Protein AF-A0A9D1J4N3-F1 (afdb_monomer_lite)

Secondary structure (DSSP, 8-state):
---PPPP---PPP--------------TT----SPPTT-BEEPTTEEEEEETTEEEEEE-GGGGGT-SSPEEE-HHHHHHHHHHTTS-B-HHHHHHHHHHHS-S-HHHHHHHHHHHHHHHHHTT-EESHHHHHHHHHH-----EEEEEETTEEEEEEE-----------

Radius of gyration: 21.99 Å; chains: 1; bounding box: 62×58×45 Å

Organism: NCBI:txid2840803

pLDDT: mean 71.44, std 22.65, range [31.53, 94.88]

Structure (mmCIF, N/CA/C/O backbone):
data_AF-A0A9D1J4N3-F1
#
_entry.id   AF-A0A9D1J4N3-F1
#
loop_
_atom_site.group_PDB
_atom_site.id
_atom_site.type_symbol
_atom_site.label_atom_id
_atom_site.label_alt_id
_atom_site.label_comp_id
_atom_site.label_asym_id
_atom_site.label_entity_id
_atom_site.label_seq_id
_atom_site.pdbx_PDB_ins_code
_atom_site.Cartn_x
_atom_site.Cartn_y
_atom_site.Cartn_z
_atom_site.occupancy
_atom_site.B_iso_or_equiv
_atom_site.auth_seq_id
_atom_site.auth_comp_id
_atom_site.auth_asym_id
_atom_site.auth_atom_id
_atom_site.pdbx_PDB_model_num
ATOM 1 N N . MET A 1 1 ? 28.242 -41.359 8.135 1.00 42.50 1 MET A N 1
ATOM 2 C CA . MET A 1 1 ? 27.769 -41.070 6.763 1.00 42.50 1 MET A CA 1
ATOM 3 C C . MET A 1 1 ? 26.281 -41.370 6.711 1.00 42.50 1 MET A C 1
ATOM 5 O O . MET A 1 1 ? 25.904 -42.533 6.650 1.00 42.50 1 MET A O 1
ATOM 9 N N . GLU A 1 2 ? 25.442 -40.343 6.838 1.00 49.78 2 GLU A N 1
ATOM 10 C CA . GLU A 1 2 ? 23.982 -40.484 6.793 1.00 49.78 2 GLU A CA 1
ATOM 11 C C . GLU A 1 2 ? 23.509 -40.596 5.340 1.00 49.78 2 GLU A C 1
ATOM 13 O O . GLU A 1 2 ? 23.821 -39.751 4.499 1.00 49.78 2 GLU A O 1
ATOM 18 N N . LYS A 1 3 ? 22.785 -41.675 5.031 1.00 48.94 3 LYS A N 1
ATOM 19 C CA . LYS A 1 3 ? 22.204 -41.921 3.709 1.00 48.94 3 LYS A CA 1
ATOM 20 C C . LYS A 1 3 ? 20.975 -41.022 3.543 1.00 48.94 3 LYS A C 1
ATOM 22 O O . LYS A 1 3 ? 19.957 -41.259 4.184 1.00 48.94 3 LYS A O 1
ATOM 27 N N . ARG A 1 4 ? 21.065 -39.991 2.697 1.00 52.09 4 ARG A N 1
ATOM 28 C CA . ARG A 1 4 ? 19.900 -39.184 2.294 1.00 52.09 4 ARG A CA 1
ATOM 29 C C . ARG A 1 4 ? 18.959 -40.048 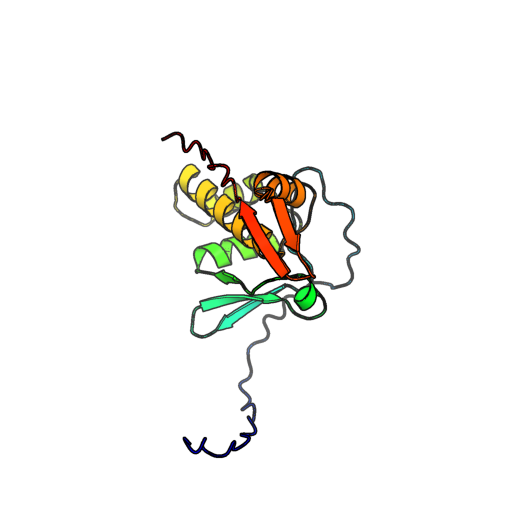1.449 1.00 52.09 4 ARG A C 1
ATOM 31 O O . ARG A 1 4 ? 19.415 -40.739 0.540 1.00 52.09 4 ARG A O 1
ATOM 38 N N . ALA A 1 5 ? 17.670 -40.024 1.779 1.00 60.12 5 ALA A N 1
ATOM 39 C CA . ALA A 1 5 ? 16.635 -40.730 1.030 1.00 60.12 5 ALA A CA 1
ATOM 40 C C . ALA A 1 5 ? 16.574 -40.228 -0.431 1.00 60.12 5 ALA A C 1
ATOM 42 O O . ALA A 1 5 ? 16.824 -39.042 -0.670 1.00 60.12 5 ALA A O 1
ATOM 43 N N . PRO A 1 6 ? 16.275 -41.105 -1.408 1.00 54.56 6 PRO A N 1
ATOM 44 C CA . PRO A 1 6 ? 16.244 -40.732 -2.817 1.00 54.56 6 PRO A CA 1
ATOM 45 C C . PRO A 1 6 ? 15.090 -39.768 -3.114 1.00 54.56 6 PRO A C 1
ATOM 47 O O . PRO A 1 6 ? 13.972 -39.934 -2.628 1.00 54.56 6 PRO A O 1
ATOM 50 N N . TYR A 1 7 ? 15.383 -38.760 -3.932 1.00 52.72 7 TYR A N 1
ATOM 51 C CA . TYR A 1 7 ? 14.411 -37.797 -4.436 1.00 52.72 7 TYR A CA 1
ATOM 52 C C . TYR A 1 7 ? 13.443 -38.484 -5.409 1.00 52.72 7 TYR A C 1
ATOM 54 O O . TYR A 1 7 ? 13.880 -39.078 -6.395 1.00 52.72 7 TYR A O 1
ATOM 62 N N . ILE A 1 8 ? 12.141 -38.392 -5.132 1.00 53.00 8 ILE A N 1
ATOM 63 C CA . ILE A 1 8 ? 11.069 -38.862 -6.016 1.00 53.00 8 ILE A CA 1
ATOM 64 C C . ILE A 1 8 ? 10.345 -37.616 -6.543 1.00 53.00 8 ILE A C 1
ATOM 66 O O . ILE A 1 8 ? 9.729 -36.907 -5.743 1.00 53.00 8 ILE A O 1
ATOM 70 N N . PRO A 1 9 ? 10.428 -37.303 -7.847 1.00 36.59 9 PRO A N 1
ATOM 71 C CA . PRO A 1 9 ? 9.688 -36.187 -8.418 1.00 36.59 9 PRO A CA 1
ATOM 72 C C . PRO A 1 9 ? 8.189 -36.507 -8.413 1.00 36.59 9 PRO A C 1
ATOM 74 O O . PRO A 1 9 ? 7.776 -37.593 -8.816 1.00 36.59 9 PRO A O 1
ATOM 77 N N . VAL A 1 10 ? 7.376 -35.559 -7.948 1.00 38.66 10 VAL A N 1
ATOM 78 C CA . VAL A 1 10 ? 5.912 -35.661 -7.959 1.00 38.66 10 VAL A CA 1
ATOM 79 C C . VAL A 1 10 ? 5.384 -34.680 -8.997 1.00 38.66 10 VAL A C 1
ATOM 81 O O . VAL A 1 10 ? 5.611 -33.476 -8.882 1.00 38.66 10 VAL A O 1
ATOM 84 N N . GLU A 1 11 ? 4.685 -35.185 -10.009 1.00 35.00 11 GLU A N 1
ATOM 85 C CA . GLU A 1 11 ? 3.961 -34.353 -10.970 1.00 35.00 11 GLU A CA 1
ATOM 86 C C . GLU A 1 11 ? 2.620 -33.926 -10.360 1.00 35.00 11 GLU A C 1
ATOM 88 O O . GLU A 1 11 ? 1.782 -34.760 -10.010 1.00 35.00 11 GLU A O 1
ATOM 93 N N . ALA A 1 12 ? 2.422 -32.617 -10.199 1.00 41.41 12 ALA A N 1
ATOM 94 C CA . ALA A 1 12 ? 1.170 -32.055 -9.710 1.00 41.41 12 ALA A CA 1
ATOM 95 C C . ALA A 1 12 ? 0.202 -31.828 -10.879 1.00 41.41 12 ALA A C 1
ATOM 97 O O . ALA A 1 12 ? 0.507 -31.090 -11.815 1.00 41.41 12 ALA A O 1
ATOM 98 N N . TRP A 1 13 ? -0.985 -32.427 -10.801 1.00 32.97 13 TRP A N 1
ATOM 99 C CA . TRP A 1 13 ? -2.076 -32.203 -11.749 1.00 32.97 13 TRP A CA 1
ATOM 100 C C . TRP A 1 13 ? -3.065 -31.198 -11.155 1.00 32.97 13 TRP A C 1
ATOM 102 O O . TRP A 1 13 ? -3.555 -31.380 -10.039 1.00 32.97 13 TRP A O 1
ATOM 112 N N . VAL A 1 14 ? -3.369 -30.131 -11.897 1.00 41.34 14 VAL A N 1
ATOM 113 C CA . VAL A 1 14 ? -4.369 -29.132 -11.494 1.00 41.34 14 VAL A CA 1
ATOM 114 C C . VAL A 1 14 ? -5.761 -29.687 -11.794 1.00 41.34 14 VAL A C 1
ATOM 116 O O . VAL A 1 14 ? -6.171 -29.779 -12.949 1.00 41.34 14 VAL A O 1
ATOM 119 N N . VAL A 1 15 ? -6.496 -30.069 -10.747 1.00 41.22 15 VAL A N 1
ATOM 120 C CA . VAL A 1 15 ? -7.906 -30.465 -10.850 1.00 41.22 15 VAL A CA 1
ATOM 121 C C . VAL A 1 15 ? -8.754 -29.201 -10.968 1.00 41.22 15 VAL A C 1
ATOM 123 O O . VAL A 1 15 ? -8.795 -28.379 -10.054 1.00 41.22 15 VAL A O 1
ATOM 126 N N . GLY A 1 16 ? -9.416 -29.043 -12.114 1.00 45.12 16 GLY A N 1
ATOM 127 C CA . GLY A 1 16 ? -10.255 -27.891 -12.414 1.00 45.12 16 GLY A CA 1
ATOM 128 C C . GLY A 1 16 ? -11.415 -27.733 -11.431 1.00 45.12 16 GLY A C 1
ATOM 129 O O . GLY A 1 16 ? -12.306 -28.577 -11.356 1.00 45.12 16 GLY A O 1
ATOM 130 N N . LYS A 1 17 ? -11.439 -26.598 -10.734 1.00 38.84 17 LYS A N 1
ATOM 131 C CA . LYS A 1 17 ? -12.676 -25.963 -10.281 1.00 38.84 17 LYS A CA 1
ATOM 132 C C . LYS A 1 17 ? -12.782 -24.620 -10.989 1.00 38.84 17 LYS A C 1
ATOM 134 O O . LYS A 1 17 ? -11.826 -23.852 -11.012 1.00 38.84 17 LYS A O 1
ATOM 139 N N . GLN A 1 18 ? -13.930 -24.388 -11.616 1.00 42.69 18 GLN A N 1
ATOM 140 C CA . GLN A 1 18 ? -14.321 -23.098 -12.173 1.00 42.69 18 GLN A CA 1
ATOM 141 C C . GLN A 1 18 ? -14.312 -22.067 -11.037 1.00 42.69 18 GLN A C 1
ATOM 143 O O . GLN A 1 18 ? -15.232 -22.025 -10.227 1.00 42.69 18 GLN A O 1
ATOM 148 N N . GLU A 1 19 ? -13.249 -21.274 -10.950 1.00 38.72 19 GLU A N 1
ATOM 149 C CA . GLU A 1 19 ? -13.266 -20.028 -10.194 1.00 38.72 19 GLU A CA 1
ATOM 150 C C . GLU A 1 19 ? -14.097 -19.027 -11.000 1.00 38.72 19 GLU A C 1
ATOM 152 O O . GLU A 1 19 ? -13.816 -18.773 -12.177 1.00 38.72 19 GLU A O 1
ATOM 157 N N . GLU A 1 20 ? -15.146 -18.481 -10.385 1.00 32.59 20 GLU A N 1
ATOM 158 C CA . GLU A 1 20 ? -15.818 -17.290 -10.891 1.00 32.59 20 GLU A CA 1
ATOM 159 C C . GLU A 1 20 ? -14.763 -16.198 -11.078 1.00 32.59 20 GLU A C 1
ATOM 161 O O . GLU A 1 20 ? -14.219 -15.634 -10.129 1.00 32.59 20 GLU A O 1
ATOM 166 N N . LYS A 1 21 ? -14.434 -15.927 -12.342 1.00 31.53 21 LYS A N 1
ATOM 167 C CA . LYS A 1 21 ? -13.579 -14.815 -12.729 1.00 31.53 21 LYS A CA 1
ATOM 168 C C . LYS A 1 21 ? -14.301 -13.518 -12.378 1.00 31.53 21 LYS A C 1
ATOM 170 O O . LYS A 1 21 ? -15.003 -12.958 -13.215 1.00 31.53 21 LYS A O 1
ATOM 175 N N . VAL A 1 22 ? -14.027 -12.969 -11.200 1.00 34.66 22 VAL A N 1
ATOM 176 C CA . VAL A 1 22 ? -14.044 -11.514 -11.023 1.00 34.66 22 VAL A CA 1
ATOM 177 C C . VAL A 1 22 ? -12.782 -10.987 -11.709 1.00 34.66 22 VAL A C 1
ATOM 179 O O . VAL A 1 22 ? -11.783 -10.635 -11.088 1.00 34.66 22 VAL A O 1
ATOM 182 N N . ALA A 1 23 ? -12.787 -11.047 -13.042 1.00 33.47 23 ALA A N 1
ATOM 183 C CA . ALA A 1 23 ? -11.809 -10.365 -13.867 1.00 33.47 23 ALA A CA 1
ATOM 184 C C . ALA A 1 23 ? -12.171 -8.880 -13.831 1.00 33.47 23 ALA A C 1
ATOM 186 O O . ALA A 1 23 ? -12.935 -8.393 -14.659 1.00 33.47 23 ALA A O 1
ATOM 187 N N . LEU A 1 24 ? -11.658 -8.168 -12.829 1.00 37.25 24 LEU A N 1
ATOM 188 C CA . LEU A 1 24 ? -11.605 -6.716 -12.892 1.00 37.25 24 LEU A CA 1
ATOM 189 C C . LEU A 1 24 ? -10.580 -6.370 -13.972 1.00 37.25 24 LEU A C 1
ATOM 191 O O . LEU A 1 24 ? -9.384 -6.628 -13.827 1.00 37.25 24 LEU A O 1
ATOM 195 N N . HIS A 1 25 ? -11.097 -5.892 -15.100 1.00 32.66 25 HIS A N 1
ATOM 196 C CA . HIS A 1 25 ? -10.325 -5.366 -16.212 1.00 32.66 25 HIS A CA 1
ATOM 197 C C . HIS A 1 25 ? -9.571 -4.123 -15.727 1.00 32.66 25 HIS A C 1
ATOM 199 O O . HIS A 1 25 ? -10.137 -3.039 -15.662 1.00 32.66 25 HIS A O 1
ATOM 205 N N . HIS A 1 26 ? -8.307 -4.295 -15.349 1.00 38.53 26 HIS A N 1
ATOM 206 C CA . HIS A 1 26 ? -7.341 -3.205 -15.384 1.00 38.53 26 HIS A CA 1
ATOM 207 C C . HIS A 1 26 ? -6.772 -3.189 -16.800 1.00 38.53 26 HIS A C 1
ATOM 209 O O . HIS A 1 26 ? -6.171 -4.174 -17.238 1.00 38.53 26 HIS A O 1
ATOM 215 N N . ASP A 1 27 ? -7.047 -2.117 -17.536 1.00 33.94 27 ASP A N 1
ATOM 216 C CA . ASP A 1 27 ? -6.447 -1.865 -18.841 1.00 33.94 27 ASP A CA 1
ATOM 217 C C . ASP A 1 27 ? -4.938 -1.681 -18.644 1.00 33.94 27 ASP A C 1
ATOM 219 O O . ASP A 1 27 ? -4.490 -0.704 -18.055 1.00 33.94 27 ASP A O 1
ATOM 223 N N . VAL A 1 28 ? -4.144 -2.637 -19.125 1.00 40.97 28 VAL A N 1
ATOM 224 C CA . VAL A 1 28 ? -2.679 -2.717 -18.931 1.00 40.97 28 VAL A CA 1
ATOM 225 C C . VAL A 1 28 ? -1.921 -1.687 -19.800 1.00 40.97 28 VAL A C 1
ATOM 227 O O . VAL A 1 28 ? -0.708 -1.755 -19.937 1.00 40.97 28 VAL A O 1
ATOM 230 N N . ASN A 1 29 ? -2.628 -0.735 -20.419 1.00 34.03 29 ASN A N 1
ATOM 231 C CA . ASN A 1 29 ? -2.102 0.171 -21.447 1.00 34.03 29 ASN A CA 1
ATOM 232 C C . ASN A 1 29 ? -2.293 1.665 -21.136 1.00 34.03 29 ASN A C 1
ATOM 234 O O . ASN A 1 29 ? -2.191 2.489 -22.045 1.00 34.03 29 ASN A O 1
ATOM 238 N N . GLN A 1 30 ? -2.567 2.054 -19.889 1.00 42.88 30 GLN A N 1
ATOM 239 C CA . GLN A 1 30 ? -2.473 3.469 -19.533 1.00 42.88 30 GLN A CA 1
ATOM 240 C C . GLN A 1 30 ? -1.010 3.817 -19.247 1.00 42.88 30 GLN A C 1
ATOM 242 O O . GLN A 1 30 ? -0.447 3.435 -18.227 1.00 42.88 30 GLN A O 1
ATOM 247 N N . GLU A 1 31 ? -0.382 4.556 -20.165 1.00 41.88 31 GLU A N 1
ATOM 248 C CA . GLU A 1 31 ? 0.832 5.311 -19.855 1.00 41.88 31 GLU A CA 1
ATOM 249 C C . GLU A 1 31 ? 0.461 6.366 -18.809 1.00 41.88 31 GLU A C 1
ATOM 251 O O . GLU A 1 31 ? 0.000 7.465 -19.120 1.00 41.88 31 GLU A O 1
ATOM 256 N N . HIS A 1 32 ? 0.578 5.992 -17.540 1.00 49.81 32 HIS A N 1
ATOM 257 C CA . HIS A 1 32 ? 0.289 6.891 -16.444 1.00 49.81 32 HIS A CA 1
ATOM 258 C C . HIS A 1 32 ? 1.417 7.920 -16.348 1.00 49.81 32 HIS A C 1
ATOM 260 O O . HIS A 1 32 ? 2.580 7.564 -16.129 1.00 49.81 32 HIS A O 1
ATOM 266 N N . GLY A 1 33 ? 1.064 9.196 -16.528 1.00 51.06 33 GLY A N 1
ATOM 267 C CA . GLY A 1 33 ? 1.974 10.327 -16.367 1.00 51.06 33 GLY A CA 1
ATOM 268 C C . GLY A 1 33 ? 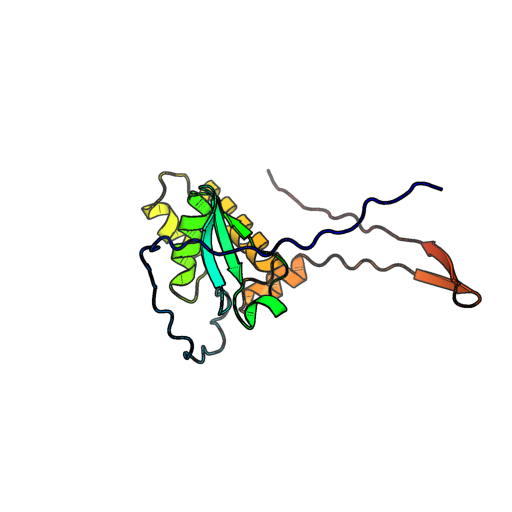2.649 10.366 -14.985 1.00 51.06 33 GLY A C 1
ATOM 269 O O . GLY A 1 33 ? 2.365 9.533 -14.117 1.00 51.06 33 GLY A O 1
ATOM 270 N N . PRO A 1 34 ? 3.582 11.309 -14.769 1.00 56.50 34 PRO A N 1
ATOM 271 C CA . PRO A 1 34 ? 4.191 11.491 -13.456 1.00 56.50 34 PRO A CA 1
ATOM 272 C C . PRO A 1 34 ? 3.097 11.788 -12.423 1.00 56.50 34 PRO A C 1
ATOM 274 O O . PRO A 1 34 ? 2.264 12.663 -12.658 1.00 56.50 34 PRO A O 1
ATOM 277 N N . ALA A 1 35 ? 3.104 11.041 -11.315 1.00 59.62 35 ALA A N 1
ATOM 278 C CA . ALA A 1 35 ? 2.129 11.193 -10.239 1.00 59.62 35 ALA A CA 1
ATOM 279 C C . ALA A 1 35 ? 2.127 12.631 -9.708 1.00 59.62 35 ALA A C 1
ATOM 281 O O . ALA A 1 35 ? 3.188 13.254 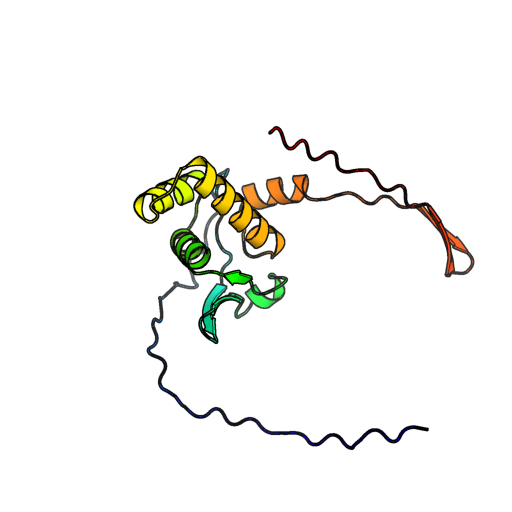-9.591 1.00 59.62 35 ALA A O 1
ATOM 282 N N . GLU A 1 36 ? 0.950 13.160 -9.371 1.00 68.69 36 GLU A N 1
ATOM 283 C CA . GLU A 1 36 ? 0.874 14.501 -8.792 1.00 68.69 36 GLU A CA 1
ATOM 284 C C . GLU A 1 36 ? 1.649 14.568 -7.456 1.00 68.69 36 GLU A C 1
ATOM 286 O O . GLU A 1 36 ? 1.665 13.598 -6.689 1.00 68.69 36 GLU A O 1
ATOM 291 N N . PRO A 1 37 ? 2.291 15.703 -7.114 1.00 70.50 37 PRO A N 1
ATOM 292 C CA . PRO A 1 37 ? 3.103 15.804 -5.904 1.00 70.50 37 PRO A CA 1
ATOM 293 C C . PRO A 1 37 ? 2.322 15.395 -4.646 1.00 70.50 37 PRO A C 1
ATOM 295 O O . PRO A 1 37 ? 1.250 15.927 -4.366 1.00 70.50 37 PRO A O 1
ATOM 298 N N . GLY A 1 38 ? 2.874 14.459 -3.868 1.00 78.19 38 GLY A N 1
ATOM 299 C CA . GLY A 1 38 ? 2.235 13.934 -2.650 1.00 78.19 38 GLY A CA 1
ATOM 300 C C . GLY A 1 38 ? 1.261 12.771 -2.877 1.00 78.19 38 GLY A C 1
ATOM 301 O O . GLY A 1 38 ? 0.743 12.228 -1.901 1.00 78.19 38 GLY A O 1
ATOM 302 N N . HIS A 1 39 ? 1.048 12.357 -4.127 1.00 87.62 39 HIS A N 1
ATOM 303 C CA . HIS A 1 39 ? 0.257 11.181 -4.467 1.00 87.62 39 HIS A CA 1
ATOM 304 C C . HIS A 1 39 ? 1.130 9.930 -4.595 1.00 87.62 39 HIS A C 1
ATOM 306 O O . HIS A 1 39 ? 2.345 9.978 -4.820 1.00 87.62 39 HIS A O 1
ATOM 312 N N . MET A 1 40 ? 0.480 8.789 -4.411 1.00 93.62 40 MET A N 1
ATOM 313 C CA . MET A 1 40 ? 1.037 7.454 -4.573 1.00 93.62 40 MET A CA 1
ATOM 314 C C . MET A 1 40 ? 0.083 6.625 -5.417 1.00 93.62 40 MET A C 1
ATOM 316 O O . MET A 1 40 ? -1.117 6.891 -5.464 1.00 93.62 40 MET A O 1
ATOM 320 N N . ARG A 1 41 ? 0.604 5.574 -6.035 1.00 94.25 41 ARG A N 1
ATOM 321 C CA . ARG A 1 41 ? -0.211 4.547 -6.677 1.00 94.25 41 ARG A CA 1
ATOM 322 C C . ARG A 1 41 ? 0.363 3.169 -6.426 1.00 94.25 41 ARG A C 1
ATOM 324 O O . ARG A 1 41 ? 1.553 3.015 -6.145 1.00 94.25 41 ARG A O 1
ATOM 331 N N . LEU A 1 42 ? -0.500 2.167 -6.522 1.00 93.88 42 LEU A N 1
ATOM 332 C CA . LEU A 1 42 ? -0.060 0.783 -6.615 1.00 93.88 42 LEU A CA 1
ATOM 333 C C . LEU A 1 42 ? 0.669 0.594 -7.946 1.00 93.88 42 LEU A C 1
ATOM 335 O O . LEU A 1 42 ? 0.249 1.148 -8.958 1.00 93.88 42 LEU A O 1
ATOM 339 N N . ILE A 1 43 ? 1.754 -0.178 -7.947 1.00 93.00 43 ILE A N 1
ATOM 340 C CA . ILE A 1 43 ? 2.416 -0.519 -9.207 1.00 93.00 43 ILE A CA 1
ATOM 341 C C . ILE A 1 43 ? 1.505 -1.408 -10.063 1.00 93.00 43 ILE A C 1
ATOM 343 O O . ILE A 1 43 ? 0.706 -2.199 -9.544 1.00 93.00 43 ILE A O 1
ATOM 347 N N . ASP A 1 44 ? 1.707 -1.356 -11.373 1.00 90.75 44 ASP A N 1
ATOM 348 C CA . ASP A 1 44 ? 1.047 -2.277 -12.288 1.00 90.75 44 ASP A CA 1
ATOM 349 C C . ASP A 1 44 ? 1.443 -3.730 -12.020 1.00 90.75 44 ASP A C 1
ATOM 351 O O . ASP A 1 44 ? 2.551 -4.040 -11.576 1.00 90.75 44 ASP A O 1
ATOM 355 N N . GLY A 1 45 ? 0.521 -4.649 -12.310 1.00 90.12 45 GLY A N 1
ATOM 356 C CA . GLY A 1 45 ? 0.758 -6.082 -12.146 1.00 90.12 45 GLY A CA 1
ATOM 357 C C . GLY A 1 45 ? 0.593 -6.590 -10.713 1.00 90.12 45 GLY A C 1
ATOM 358 O O . GLY A 1 45 ? 1.073 -7.676 -10.400 1.00 90.12 45 GLY A O 1
ATOM 359 N N . LEU A 1 46 ? -0.114 -5.874 -9.836 1.00 93.19 46 LEU A N 1
ATOM 360 C CA . LEU A 1 46 ? -0.573 -6.422 -8.557 1.00 93.19 46 LEU A CA 1
ATOM 361 C C . LEU A 1 46 ? -1.960 -7.061 -8.695 1.00 93.19 46 LEU A C 1
ATOM 363 O O . LEU A 1 46 ? -2.878 -6.496 -9.285 1.00 93.19 46 LEU A O 1
ATOM 367 N N . LYS A 1 47 ? -2.136 -8.252 -8.117 1.00 92.06 47 LYS A N 1
ATOM 368 C CA . LYS A 1 47 ? -3.426 -8.949 -8.053 1.00 92.06 47 LYS A CA 1
ATOM 369 C C . LYS A 1 47 ? -3.749 -9.372 -6.635 1.00 92.06 47 LYS A C 1
ATOM 371 O O . LYS A 1 47 ? -2.929 -10.004 -5.966 1.00 92.06 47 LYS A O 1
ATOM 376 N N . MET A 1 48 ? -4.978 -9.089 -6.217 1.00 93.50 48 MET A N 1
ATOM 377 C CA . MET A 1 48 ? -5.537 -9.666 -5.002 1.00 93.50 48 MET A CA 1
ATOM 378 C C . MET A 1 48 ? -6.061 -11.078 -5.266 1.00 93.50 48 MET A C 1
ATOM 380 O O . MET A 1 48 ? -6.739 -11.314 -6.266 1.00 93.50 48 MET A O 1
ATOM 384 N N . ARG A 1 49 ? -5.779 -12.008 -4.355 1.00 90.81 49 ARG A N 1
ATOM 385 C CA . ARG A 1 49 ? -6.315 -13.375 -4.363 1.00 90.81 49 ARG A CA 1
ATOM 386 C C . ARG A 1 49 ? -6.718 -13.795 -2.963 1.00 90.81 49 ARG A C 1
ATOM 388 O O . ARG A 1 49 ? -6.091 -13.376 -1.998 1.00 90.81 49 ARG A O 1
ATOM 395 N N . GLU A 1 50 ? -7.722 -14.652 -2.857 1.00 90.62 50 GLU A N 1
ATOM 396 C CA . GLU A 1 50 ? -8.080 -15.286 -1.592 1.00 90.62 50 GLU A CA 1
ATOM 397 C C . GLU A 1 50 ? -7.482 -16.694 -1.538 1.00 90.62 50 GLU A C 1
ATOM 399 O O . GLU A 1 50 ? -7.701 -17.506 -2.433 1.00 90.62 50 GLU A O 1
ATOM 404 N N . VAL A 1 51 ? -6.692 -16.980 -0.504 1.00 85.38 51 VAL A N 1
ATOM 405 C CA . VAL A 1 51 ? -6.069 -18.290 -0.285 1.00 85.38 51 VAL A CA 1
ATOM 406 C C . VAL A 1 51 ? -6.273 -18.669 1.173 1.00 85.38 51 VAL A C 1
ATOM 408 O O . VAL A 1 51 ? -5.882 -17.925 2.067 1.00 85.38 51 VAL A O 1
ATOM 411 N N . ALA A 1 52 ? -6.904 -19.819 1.418 1.00 85.06 52 ALA A N 1
ATOM 412 C CA . ALA A 1 52 ? -7.203 -20.311 2.768 1.00 85.06 52 ALA A CA 1
ATOM 413 C C . ALA A 1 52 ? -7.927 -19.279 3.669 1.00 85.06 52 ALA A C 1
ATOM 415 O O . ALA A 1 52 ? -7.651 -19.187 4.863 1.00 85.06 52 ALA A O 1
ATOM 416 N N . GLY A 1 53 ? -8.841 -18.483 3.096 1.00 83.38 53 GLY A N 1
ATOM 417 C CA . GLY A 1 53 ? -9.586 -17.439 3.816 1.00 83.38 53 GLY A CA 1
ATOM 418 C C . GLY A 1 53 ? -8.774 -16.179 4.142 1.00 83.38 53 GLY A C 1
ATOM 419 O O . GLY A 1 53 ? -9.249 -15.311 4.872 1.00 83.38 53 GLY A O 1
ATOM 420 N N . GLN A 1 54 ? -7.550 -16.065 3.621 1.00 85.00 54 GLN A N 1
ATOM 421 C CA . GLN A 1 54 ? -6.714 -14.872 3.729 1.00 85.00 54 GLN A CA 1
ATOM 422 C C . GLN A 1 54 ? -6.657 -14.153 2.384 1.00 85.00 54 GLN A C 1
ATOM 424 O O . GLN A 1 54 ? -6.552 -14.790 1.337 1.00 85.00 54 GLN A O 1
ATOM 429 N N . THR A 1 55 ? -6.689 -12.820 2.403 1.00 92.38 55 THR A N 1
ATOM 430 C CA . THR A 1 55 ? -6.476 -12.033 1.184 1.00 92.38 55 THR A CA 1
ATOM 431 C C . THR A 1 55 ? -4.982 -11.786 1.001 1.00 92.38 55 THR A C 1
ATOM 433 O O . THR A 1 55 ? -4.310 -11.305 1.905 1.00 92.38 55 THR A O 1
ATOM 436 N N . LEU A 1 56 ? -4.454 -12.105 -0.173 1.00 92.12 56 LEU A N 1
ATOM 437 C CA . LEU A 1 56 ? -3.068 -11.884 -0.563 1.00 92.12 56 LEU A CA 1
ATOM 438 C C . LEU A 1 56 ? -3.012 -10.846 -1.676 1.00 92.12 56 LEU A C 1
ATOM 440 O O . LEU A 1 56 ? -3.749 -10.960 -2.652 1.00 92.12 56 LEU A O 1
ATOM 444 N N . LEU A 1 57 ? -2.097 -9.888 -1.569 1.00 94.06 57 LEU A N 1
ATOM 445 C CA . LEU A 1 57 ? -1.702 -9.012 -2.666 1.00 94.06 57 LEU A CA 1
ATOM 446 C C . LEU A 1 57 ? -0.401 -9.548 -3.263 1.00 94.06 57 LEU A C 1
ATOM 448 O O . LEU A 1 57 ? 0.647 -9.561 -2.612 1.00 94.06 57 LEU A O 1
ATOM 452 N N . THR A 1 58 ? -0.500 -10.047 -4.491 1.00 91.88 58 THR A N 1
ATOM 453 C CA . THR A 1 58 ? 0.561 -10.799 -5.167 1.00 91.88 58 THR A CA 1
ATOM 454 C C . THR A 1 58 ? 0.998 -10.088 -6.444 1.00 91.88 58 THR A C 1
ATOM 456 O O . THR A 1 58 ? 0.131 -9.686 -7.225 1.00 91.88 58 THR A O 1
ATOM 459 N N . PRO A 1 59 ? 2.309 -9.933 -6.688 1.00 92.19 59 PRO A N 1
ATOM 460 C CA . PRO A 1 59 ? 2.792 -9.456 -7.973 1.00 92.19 59 PRO A CA 1
ATOM 461 C C . PRO A 1 59 ? 2.622 -10.539 -9.043 1.00 92.19 59 PRO A C 1
ATOM 463 O O . PRO A 1 59 ? 2.777 -11.733 -8.781 1.00 92.19 59 PRO A O 1
ATOM 466 N N . VAL A 1 60 ? 2.327 -10.117 -10.266 1.00 91.50 60 VAL A N 1
ATOM 467 C CA . VAL A 1 60 ? 2.252 -10.954 -11.464 1.00 91.50 60 VAL A CA 1
ATOM 468 C C . VAL A 1 60 ? 2.964 -10.264 -12.626 1.00 91.50 60 VAL A C 1
ATOM 470 O O . VAL A 1 60 ? 3.081 -9.042 -12.654 1.00 91.50 60 VAL A O 1
ATOM 473 N N . GLY A 1 61 ? 3.431 -11.045 -13.602 1.00 91.25 61 GLY A N 1
ATOM 474 C CA . GLY A 1 61 ? 4.168 -10.506 -14.749 1.00 91.25 61 GLY A CA 1
ATOM 475 C C . GLY A 1 61 ? 5.445 -9.782 -14.317 1.00 91.25 61 GLY A C 1
ATOM 476 O O . GLY A 1 61 ? 6.154 -10.248 -13.422 1.00 91.25 61 GLY A O 1
ATOM 477 N N . ASP A 1 62 ? 5.708 -8.624 -14.917 1.00 87.62 62 ASP A N 1
ATOM 478 C CA . ASP A 1 62 ? 6.944 -7.863 -14.702 1.00 87.62 62 ASP A CA 1
ATOM 479 C C . ASP A 1 62 ? 7.074 -7.306 -13.274 1.00 87.62 62 ASP A C 1
ATOM 481 O O . ASP A 1 62 ? 8.188 -7.119 -12.773 1.00 87.62 62 ASP A O 1
ATOM 485 N N . ALA A 1 63 ? 5.953 -7.144 -12.562 1.00 89.06 63 ALA A N 1
ATOM 486 C CA . ALA A 1 63 ? 5.915 -6.696 -11.171 1.00 89.06 63 ALA A CA 1
ATOM 487 C C . ALA A 1 63 ? 6.674 -7.630 -10.214 1.00 89.06 63 ALA A C 1
ATOM 489 O O . ALA A 1 63 ? 7.185 -7.185 -9.186 1.00 89.06 63 ALA A O 1
ATOM 490 N N . VAL A 1 64 ? 6.797 -8.919 -10.560 1.00 88.44 64 VAL A N 1
ATOM 491 C CA . VAL A 1 64 ? 7.510 -9.924 -9.750 1.00 88.44 64 VAL A CA 1
ATOM 492 C C . VAL A 1 64 ? 8.987 -9.557 -9.572 1.00 88.44 64 VAL A C 1
ATOM 494 O O . VAL A 1 64 ? 9.578 -9.891 -8.551 1.00 88.44 64 VAL A O 1
ATOM 497 N N . SER A 1 65 ? 9.578 -8.837 -10.530 1.00 86.06 65 SER A N 1
ATOM 498 C CA . SER A 1 65 ? 10.976 -8.390 -10.451 1.00 86.06 65 SER A CA 1
ATOM 499 C C . SER A 1 65 ? 11.189 -7.178 -9.532 1.00 86.06 65 SER A C 1
ATOM 501 O O . SER A 1 65 ? 12.295 -6.973 -9.032 1.00 86.06 65 SER A O 1
ATOM 503 N N . ARG A 1 66 ? 10.140 -6.376 -9.304 1.00 83.75 66 ARG A N 1
ATOM 504 C CA . ARG A 1 66 ? 10.183 -5.120 -8.533 1.00 83.75 66 ARG A CA 1
ATOM 505 C C . ARG A 1 66 ? 9.761 -5.320 -7.078 1.00 83.75 66 ARG A C 1
ATOM 507 O O . ARG A 1 66 ? 10.305 -4.683 -6.178 1.00 83.75 66 ARG A O 1
ATOM 514 N N . VAL A 1 67 ? 8.796 -6.208 -6.852 1.00 87.56 67 VAL A N 1
ATOM 515 C CA . VAL A 1 67 ? 8.190 -6.446 -5.539 1.00 87.56 67 VAL A CA 1
ATOM 516 C C . VAL A 1 67 ? 9.000 -7.464 -4.753 1.00 87.56 67 VAL A C 1
ATOM 518 O O . VAL A 1 67 ? 9.254 -8.574 -5.212 1.00 87.56 67 VAL A O 1
ATOM 521 N N . ARG A 1 68 ? 9.365 -7.110 -3.519 1.00 82.62 68 ARG A N 1
ATOM 522 C CA . ARG A 1 68 ? 10.214 -7.956 -2.665 1.00 82.62 68 ARG A CA 1
ATOM 523 C C . ARG A 1 68 ? 9.486 -9.176 -2.111 1.00 82.62 68 ARG A C 1
ATOM 525 O O . ARG A 1 68 ? 10.098 -10.221 -1.921 1.00 82.62 68 ARG A O 1
ATOM 532 N N . GLN A 1 69 ? 8.205 -9.028 -1.791 1.00 84.06 69 GLN A N 1
ATOM 533 C CA . GLN A 1 69 ? 7.393 -10.071 -1.166 1.00 84.06 69 GLN A CA 1
ATOM 534 C C . GLN A 1 69 ? 5.910 -9.817 -1.415 1.00 84.06 69 GLN A C 1
ATOM 536 O O . GLN A 1 69 ? 5.508 -8.670 -1.557 1.00 84.06 69 GLN A O 1
ATOM 541 N N . SER A 1 70 ? 5.094 -10.873 -1.430 1.00 88.38 70 SER A N 1
ATOM 542 C CA . SER A 1 70 ? 3.630 -10.726 -1.411 1.00 88.38 70 SER A CA 1
ATOM 543 C C . SER A 1 70 ? 3.161 -10.225 -0.042 1.00 88.38 70 SER A C 1
ATOM 545 O O . SER A 1 70 ? 3.782 -10.538 0.974 1.00 88.38 70 SER A O 1
ATOM 547 N N . ALA A 1 71 ? 2.058 -9.480 -0.002 1.00 89.19 71 ALA A N 1
ATOM 548 C CA . ALA A 1 71 ? 1.502 -8.952 1.239 1.00 89.19 71 ALA A CA 1
ATOM 549 C C . ALA A 1 71 ? 0.276 -9.767 1.660 1.00 89.19 71 ALA A C 1
ATOM 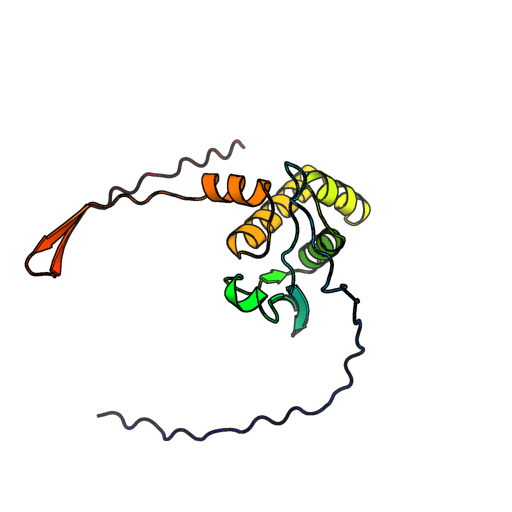551 O O . ALA A 1 71 ? -0.660 -9.945 0.880 1.00 89.19 71 ALA A O 1
ATOM 552 N N . VAL A 1 72 ? 0.284 -10.256 2.900 1.00 90.38 72 VAL A N 1
ATOM 553 C CA . VAL A 1 72 ? -0.885 -10.885 3.523 1.00 90.38 72 VAL A CA 1
ATOM 554 C C . VAL A 1 72 ? -1.733 -9.788 4.151 1.00 90.38 72 VAL A C 1
ATOM 556 O O . VAL A 1 72 ? -1.247 -9.029 4.987 1.00 90.38 72 VAL A O 1
ATOM 559 N N . LEU A 1 73 ? -2.993 -9.701 3.743 1.00 90.94 73 LEU A N 1
ATOM 560 C CA . LEU A 1 73 ? -3.933 -8.671 4.158 1.00 90.94 73 LEU A CA 1
ATOM 561 C C . LEU A 1 73 ? -5.027 -9.289 5.030 1.00 90.94 73 LEU A C 1
ATOM 563 O O . LEU A 1 73 ? -5.645 -10.297 4.672 1.00 90.94 73 LEU A O 1
ATOM 567 N N . ASN A 1 74 ? -5.295 -8.653 6.171 1.00 90.00 74 ASN A N 1
ATOM 568 C CA . ASN A 1 74 ? -6.536 -8.887 6.901 1.00 90.00 74 ASN A CA 1
ATOM 569 C C . ASN A 1 74 ? -7.720 -8.250 6.144 1.00 90.00 74 ASN A C 1
ATOM 571 O O . ASN A 1 74 ? -7.548 -7.591 5.115 1.00 90.00 74 ASN A O 1
ATOM 575 N N . ARG A 1 75 ? -8.940 -8.468 6.639 1.00 88.81 75 ARG A N 1
ATOM 576 C CA . ARG A 1 75 ? -10.169 -8.030 5.964 1.00 88.81 75 ARG A CA 1
ATOM 577 C C . ARG A 1 75 ? -10.217 -6.511 5.777 1.00 88.81 75 ARG A C 1
ATOM 579 O O . ARG A 1 75 ? -10.622 -6.036 4.718 1.00 88.81 75 ARG A O 1
ATOM 586 N N . GLU A 1 76 ? -9.796 -5.766 6.789 1.00 88.94 76 GLU A N 1
ATOM 587 C CA . GLU A 1 76 ? -9.795 -4.306 6.810 1.00 88.94 76 GLU A CA 1
ATOM 588 C C . GLU A 1 76 ? -8.742 -3.747 5.845 1.00 88.94 76 GLU A C 1
ATOM 590 O O . GLU A 1 76 ? -9.066 -2.920 4.995 1.00 88.94 76 GLU A O 1
ATOM 595 N N . ALA A 1 77 ? -7.509 -4.262 5.888 1.00 90.62 77 ALA A N 1
ATOM 596 C CA . ALA A 1 77 ? -6.448 -3.862 4.967 1.00 90.62 77 ALA A CA 1
ATOM 597 C C . ALA A 1 77 ? -6.784 -4.220 3.516 1.00 90.62 77 ALA A C 1
ATOM 599 O O . ALA A 1 77 ? -6.511 -3.432 2.620 1.00 90.62 77 ALA A O 1
ATOM 600 N N . ALA A 1 78 ? -7.422 -5.367 3.267 1.00 92.12 78 ALA A N 1
ATOM 601 C CA . ALA A 1 78 ? -7.892 -5.732 1.932 1.00 92.12 78 ALA A CA 1
ATOM 602 C C . ALA A 1 78 ? -8.923 -4.732 1.390 1.00 92.12 78 ALA A C 1
ATOM 604 O O . ALA A 1 78 ? -8.888 -4.382 0.212 1.00 92.12 78 ALA A O 1
ATOM 605 N N . ALA A 1 79 ? -9.829 -4.249 2.242 1.00 91.94 79 ALA A N 1
ATOM 606 C CA . ALA A 1 79 ? -10.785 -3.215 1.865 1.00 91.94 79 ALA A CA 1
ATOM 607 C C . ALA A 1 79 ? -10.106 -1.857 1.612 1.00 91.94 79 ALA A C 1
ATOM 609 O O . ALA A 1 79 ? -10.447 -1.197 0.636 1.00 91.94 79 ALA A O 1
ATOM 610 N N . LEU A 1 80 ? -9.103 -1.475 2.410 1.00 93.25 80 LEU A N 1
ATOM 611 C CA . LEU A 1 80 ? -8.308 -0.266 2.161 1.00 93.25 80 LEU A CA 1
ATOM 612 C C . LEU A 1 80 ? -7.512 -0.355 0.851 1.0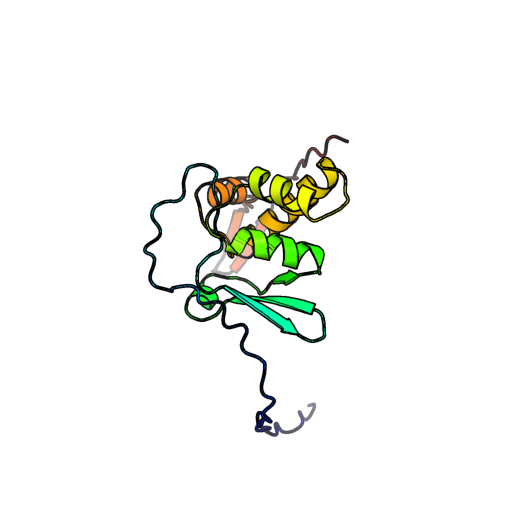0 93.25 80 LEU A C 1
ATOM 614 O O . LEU A 1 80 ? -7.535 0.579 0.058 1.00 93.25 80 LEU A O 1
ATOM 618 N N . VAL A 1 81 ? -6.869 -1.494 0.574 1.00 93.56 81 VAL A N 1
ATOM 619 C CA . VAL A 1 81 ? -6.139 -1.722 -0.687 1.00 93.56 81 VAL A CA 1
ATOM 620 C C . VAL A 1 81 ? -7.076 -1.647 -1.890 1.00 93.56 81 VAL A C 1
ATOM 622 O O . VAL A 1 81 ? -6.698 -1.084 -2.909 1.00 93.56 81 VAL A O 1
ATOM 625 N N . ARG A 1 82 ? -8.319 -2.134 -1.782 1.00 92.94 82 ARG A N 1
ATOM 626 C CA . ARG A 1 82 ? -9.320 -1.964 -2.852 1.00 92.94 82 ARG A CA 1
ATOM 627 C C . ARG A 1 82 ? -9.577 -0.496 -3.177 1.00 92.94 82 ARG A C 1
ATOM 629 O O . ARG A 1 82 ? -9.661 -0.164 -4.347 1.00 92.94 82 ARG A O 1
ATOM 636 N N . MET A 1 83 ? -9.633 0.376 -2.170 1.00 92.44 83 MET A N 1
ATOM 637 C CA . MET A 1 83 ? -9.801 1.822 -2.380 1.00 92.44 83 MET A CA 1
ATOM 638 C C . MET A 1 83 ? -8.575 2.476 -3.038 1.00 92.44 83 MET A C 1
ATOM 640 O O . MET A 1 83 ? -8.712 3.529 -3.658 1.00 92.44 83 MET A O 1
ATOM 644 N N . MET A 1 84 ? -7.391 1.869 -2.887 1.00 93.38 84 MET A N 1
ATOM 645 C CA . MET A 1 84 ? -6.133 2.289 -3.523 1.00 93.38 84 MET A CA 1
ATOM 646 C C . MET A 1 84 ? -5.997 1.780 -4.966 1.00 93.38 84 MET A C 1
ATOM 648 O O . MET A 1 84 ? -5.185 2.305 -5.717 1.00 93.38 84 MET A O 1
ATOM 652 N N . MET A 1 85 ? -6.758 0.753 -5.363 1.00 89.94 85 MET A N 1
ATOM 653 C CA . MET A 1 85 ? -6.736 0.207 -6.728 1.00 89.94 85 MET A CA 1
ATOM 654 C C . MET A 1 85 ? -7.472 1.089 -7.742 1.00 89.94 85 MET A C 1
ATOM 656 O O . MET A 1 85 ? -7.346 0.855 -8.938 1.00 89.94 85 MET A O 1
ATOM 660 N N . ASP A 1 86 ? -8.219 2.096 -7.287 1.00 84.25 86 ASP A N 1
ATOM 661 C CA . ASP A 1 86 ? -8.985 2.997 -8.156 1.00 84.25 86 ASP A CA 1
ATOM 662 C C . ASP A 1 86 ? -8.110 4.050 -8.874 1.00 84.25 86 ASP A C 1
ATOM 664 O O . ASP A 1 86 ? -8.631 4.834 -9.666 1.00 84.25 86 ASP A O 1
ATOM 668 N N . GLY A 1 87 ? -6.799 4.089 -8.603 1.00 88.31 87 GLY A N 1
ATOM 669 C CA . GLY A 1 87 ? -5.843 4.995 -9.243 1.00 88.31 87 GLY A CA 1
ATOM 670 C C . GLY A 1 87 ? -4.876 5.639 -8.251 1.00 88.31 87 GLY A C 1
ATOM 671 O O . GLY A 1 87 ? -4.480 5.029 -7.258 1.00 88.31 87 GLY A O 1
ATOM 672 N N . GLU A 1 88 ? -4.482 6.881 -8.528 1.00 92.06 88 GLU A N 1
ATOM 673 C CA . GLU A 1 88 ? -3.635 7.663 -7.625 1.00 92.06 88 GLU A CA 1
ATOM 674 C C . GLU A 1 88 ? -4.388 8.043 -6.344 1.00 92.06 88 GLU A C 1
ATOM 676 O O . GLU A 1 88 ? -5.587 8.335 -6.358 1.00 92.06 88 GLU A O 1
ATOM 681 N N . PHE A 1 89 ? -3.684 8.037 -5.214 1.00 93.12 89 PHE A N 1
ATOM 682 C CA . PHE A 1 89 ? -4.267 8.311 -3.909 1.00 93.12 89 PHE A CA 1
ATOM 683 C C . PHE A 1 89 ? -3.300 9.036 -2.970 1.00 93.12 89 PHE A C 1
ATOM 685 O O . PHE A 1 89 ? -2.077 8.965 -3.098 1.00 93.12 89 PHE A O 1
ATOM 692 N N . THR A 1 90 ? -3.877 9.688 -1.963 1.00 93.62 90 THR A N 1
ATOM 693 C CA . THR A 1 90 ? -3.178 10.211 -0.784 1.00 93.62 90 THR A CA 1
ATOM 694 C C . THR A 1 90 ? -3.657 9.476 0.467 1.00 93.62 90 THR A C 1
ATOM 696 O O . THR A 1 90 ? -4.717 8.844 0.462 1.00 93.62 90 THR A O 1
ATOM 699 N N . VAL A 1 91 ? -2.899 9.560 1.566 1.00 92.94 91 VAL A N 1
ATOM 700 C CA . VAL A 1 91 ? -3.344 9.005 2.858 1.00 92.94 91 VAL A CA 1
ATOM 701 C C . VAL A 1 91 ? -4.678 9.620 3.276 1.00 92.94 91 VAL A C 1
ATOM 703 O O . VAL A 1 91 ? -5.581 8.886 3.666 1.00 92.94 91 VAL A O 1
ATOM 706 N N . ASP A 1 92 ? -4.825 10.940 3.141 1.00 92.88 92 ASP A N 1
ATOM 707 C CA . ASP A 1 92 ? -6.054 11.650 3.507 1.00 92.88 92 ASP A CA 1
ATOM 708 C C . ASP A 1 92 ? -7.267 11.138 2.726 1.00 92.88 92 ASP A C 1
ATOM 710 O O . ASP A 1 92 ? -8.295 10.835 3.330 1.00 92.88 92 ASP A O 1
ATOM 714 N N . ALA A 1 93 ? -7.126 10.932 1.413 1.00 92.75 93 ALA A N 1
ATOM 715 C CA . ALA A 1 93 ? -8.209 10.415 0.580 1.00 92.75 93 ALA A CA 1
ATOM 716 C C . ALA A 1 93 ? -8.632 8.991 0.984 1.00 92.75 93 ALA A C 1
ATOM 718 O O . ALA A 1 93 ? -9.820 8.663 0.995 1.00 92.75 93 ALA A O 1
ATOM 719 N N . ILE A 1 94 ? -7.673 8.126 1.334 1.00 94.50 94 ILE A N 1
ATOM 720 C CA . ILE A 1 94 ? -7.977 6.764 1.794 1.00 94.50 94 ILE A CA 1
ATOM 721 C C . ILE A 1 94 ? -8.621 6.779 3.184 1.00 94.50 94 ILE A C 1
ATOM 723 O O . ILE A 1 94 ? -9.546 6.005 3.429 1.00 94.50 94 ILE A O 1
ATOM 727 N N . VAL A 1 95 ? -8.177 7.660 4.083 1.00 93.69 95 VAL A N 1
ATOM 728 C CA . VAL A 1 95 ? -8.786 7.826 5.410 1.00 93.69 95 VAL A CA 1
ATOM 729 C C . VAL A 1 95 ? -10.230 8.302 5.280 1.00 93.69 95 VAL A C 1
ATOM 731 O O . VAL A 1 95 ? -11.110 7.704 5.893 1.00 93.69 95 VAL A O 1
ATOM 734 N N . GLU A 1 96 ? -10.497 9.304 4.444 1.00 92.56 96 GLU A N 1
ATOM 735 C CA . GLU A 1 96 ? -11.850 9.811 4.193 1.00 92.56 96 GLU A CA 1
ATOM 736 C C . GLU A 1 96 ? -12.777 8.708 3.652 1.00 92.56 96 GLU A C 1
ATOM 738 O O . GLU A 1 96 ? -13.820 8.420 4.245 1.00 92.56 96 GLU A O 1
ATOM 743 N N . LYS A 1 97 ? -12.360 7.992 2.594 1.00 91.06 97 LYS A N 1
ATOM 744 C CA . LYS A 1 97 ? -13.104 6.831 2.061 1.00 91.06 97 LYS A CA 1
ATOM 745 C C . LYS A 1 97 ? -13.302 5.734 3.118 1.00 91.06 97 LYS A C 1
ATOM 747 O O . LYS A 1 97 ? -14.364 5.106 3.198 1.00 91.06 97 LYS A O 1
ATOM 752 N N . GLY A 1 98 ? -12.286 5.503 3.945 1.00 89.88 98 GLY A N 1
ATOM 753 C CA . GLY A 1 98 ? -12.312 4.522 5.019 1.00 89.88 98 GLY A CA 1
ATOM 754 C C . GLY A 1 98 ? -13.306 4.881 6.124 1.00 89.88 98 GLY A C 1
ATOM 755 O O . GLY A 1 98 ? -14.039 4.001 6.562 1.00 89.88 98 GLY A O 1
ATOM 756 N N . LEU A 1 99 ? -13.420 6.151 6.523 1.00 91.19 99 LEU A N 1
ATOM 757 C CA . LEU A 1 99 ? -14.380 6.602 7.542 1.00 91.19 99 LEU A CA 1
ATOM 758 C C . LEU A 1 99 ? -15.840 6.377 7.132 1.00 91.19 99 LEU A C 1
ATOM 760 O O . LEU A 1 99 ? -16.694 6.129 7.981 1.00 91.19 99 LEU A O 1
ATOM 764 N N . HIS A 1 100 ? -16.134 6.412 5.832 1.00 88.06 100 HIS A N 1
ATOM 765 C CA . HIS A 1 100 ? -17.460 6.060 5.321 1.00 88.06 100 HIS A CA 1
ATOM 766 C C . HIS A 1 100 ? -17.754 4.555 5.387 1.00 88.06 100 HIS A C 1
ATOM 768 O O . HIS A 1 100 ? -18.917 4.154 5.443 1.00 88.06 100 HIS A O 1
ATOM 774 N N . THR A 1 101 ? -16.714 3.719 5.381 1.00 86.06 101 THR A N 1
ATOM 775 C CA . THR A 1 101 ? -16.831 2.255 5.302 1.00 86.06 101 THR A CA 1
ATOM 776 C C . THR A 1 101 ? -16.717 1.586 6.672 1.00 86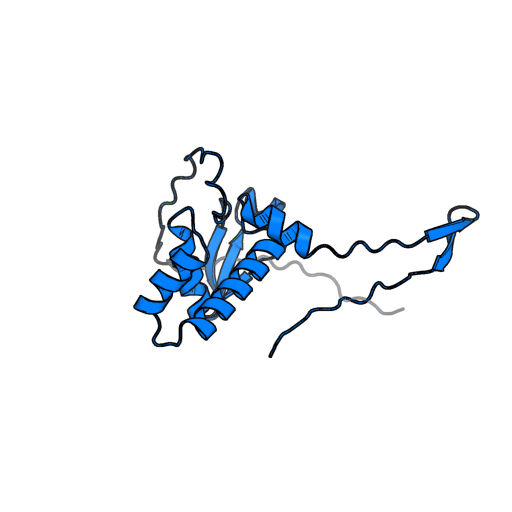.06 101 THR A C 1
ATOM 778 O O . THR A 1 101 ? -17.441 0.635 6.974 1.00 86.06 101 THR A O 1
ATOM 781 N N . PHE A 1 102 ? -15.815 2.077 7.518 1.00 86.56 102 PHE A N 1
ATOM 782 C CA . PHE A 1 102 ? -15.511 1.521 8.828 1.00 86.56 102 PHE A CA 1
ATOM 783 C C . PHE A 1 102 ? -16.111 2.398 9.921 1.00 86.56 102 PHE A C 1
ATOM 785 O O . PHE A 1 102 ? -15.954 3.614 9.929 1.00 86.56 102 PHE A O 1
ATOM 792 N N . ARG A 1 103 ? -16.762 1.770 10.903 1.00 81.69 103 ARG A N 1
ATOM 793 C CA . ARG A 1 103 ? -17.152 2.464 12.134 1.00 81.69 103 ARG A CA 1
ATOM 794 C C . ARG A 1 103 ? -15.927 2.529 13.041 1.00 81.69 103 ARG A C 1
ATOM 796 O O . ARG A 1 103 ? -15.590 1.530 13.670 1.00 81.69 103 ARG A O 1
ATOM 803 N N . GLY A 1 104 ? -15.254 3.672 13.074 1.00 83.00 104 GLY A N 1
ATOM 804 C CA . GLY A 1 104 ? -14.050 3.870 13.875 1.00 83.00 104 GLY A CA 1
ATOM 805 C C . GLY A 1 104 ? -13.703 5.342 14.062 1.00 83.00 104 GLY A C 1
ATOM 806 O O . GLY A 1 104 ? -14.342 6.223 13.491 1.00 83.00 104 GLY A O 1
ATOM 807 N N . GLU A 1 105 ? -12.690 5.594 14.884 1.00 89.62 105 GLU A N 1
ATOM 808 C CA . GLU A 1 105 ? -12.153 6.932 15.113 1.00 89.62 105 GLU A CA 1
ATOM 809 C C . GLU A 1 105 ? -11.099 7.268 14.052 1.00 89.62 105 GLU A C 1
ATOM 811 O O . GLU A 1 105 ? -10.222 6.451 13.753 1.00 89.62 105 GLU A O 1
ATOM 816 N N . GLU A 1 106 ? -11.145 8.490 13.518 1.00 92.69 106 GLU A N 1
ATOM 817 C CA . GLU A 1 106 ? -10.192 8.961 12.506 1.00 92.69 106 GLU A CA 1
ATOM 818 C C . GLU A 1 106 ? -8.719 8.763 12.903 1.00 92.69 106 GLU A C 1
ATOM 820 O O . GLU A 1 106 ? -7.969 8.245 12.075 1.00 92.69 106 GLU A O 1
ATOM 825 N N . PRO A 1 107 ? -8.264 9.084 14.132 1.00 92.31 107 PRO A N 1
ATOM 826 C CA . PRO A 1 107 ? -6.852 8.937 14.486 1.00 92.31 107 PRO A CA 1
ATOM 827 C C . PRO A 1 107 ? -6.369 7.484 14.430 1.00 92.31 107 PRO A C 1
ATOM 829 O O . PRO A 1 107 ? -5.213 7.222 14.088 1.00 92.31 107 PRO A O 1
ATOM 832 N N . VAL A 1 108 ? -7.253 6.537 14.755 1.00 91.31 108 VAL A N 1
ATOM 833 C CA . VAL A 1 108 ? -6.958 5.102 14.705 1.00 91.31 108 VAL A CA 1
ATOM 834 C C . VAL A 1 108 ? -6.871 4.648 13.253 1.00 91.31 108 VAL A C 1
ATOM 836 O O . VAL A 1 108 ? -5.862 4.069 12.856 1.00 91.31 108 VAL A O 1
ATOM 839 N N . LEU A 1 109 ? -7.873 4.993 12.440 1.00 92.69 109 LEU A N 1
ATOM 840 C CA . LEU A 1 109 ? -7.893 4.640 11.023 1.00 92.69 109 LEU A CA 1
ATOM 841 C C . LEU A 1 109 ? -6.700 5.242 10.275 1.00 92.69 109 LEU A C 1
ATOM 843 O O . LEU A 1 109 ? -6.038 4.546 9.513 1.00 92.69 109 LEU A O 1
ATOM 847 N N . ARG A 1 110 ? -6.380 6.512 10.531 1.00 94.88 110 ARG A N 1
ATOM 848 C CA . ARG A 1 110 ? -5.215 7.188 9.954 1.00 94.88 110 ARG A CA 1
ATOM 849 C C . ARG A 1 110 ? -3.927 6.451 10.285 1.00 94.88 110 ARG A C 1
ATOM 851 O O . ARG A 1 110 ? -3.126 6.199 9.392 1.00 94.88 110 ARG A O 1
ATOM 858 N N . ARG A 1 111 ? -3.738 6.056 11.547 1.00 92.31 111 ARG A N 1
ATOM 859 C CA . ARG A 1 111 ? -2.567 5.276 11.965 1.00 92.31 111 ARG A CA 1
ATOM 860 C C . ARG A 1 111 ? -2.486 3.933 11.235 1.00 92.31 111 ARG A C 1
ATOM 862 O O . ARG A 1 111 ? -1.387 3.503 10.891 1.00 92.31 111 ARG A O 1
ATOM 869 N N . ASP A 1 112 ? -3.616 3.275 11.008 1.00 91.12 112 ASP A N 1
ATOM 870 C CA . ASP A 1 112 ? -3.657 1.989 10.312 1.00 91.12 112 ASP A CA 1
ATOM 871 C C . ASP A 1 112 ? -3.399 2.132 8.807 1.00 91.12 112 ASP A C 1
ATOM 873 O O . ASP A 1 112 ? -2.632 1.346 8.246 1.00 91.12 112 ASP A O 1
ATOM 877 N N . VAL A 1 113 ? -3.948 3.169 8.168 1.00 94.00 113 VAL A N 1
ATOM 878 C CA . VAL A 1 113 ? -3.664 3.510 6.766 1.00 94.00 113 VAL A CA 1
ATOM 879 C C . VAL A 1 113 ? -2.185 3.845 6.586 1.00 94.00 113 VAL A C 1
ATOM 881 O O . VAL A 1 113 ? -1.554 3.303 5.684 1.00 94.00 113 VAL A O 1
ATOM 884 N N . GLU A 1 114 ? -1.602 4.664 7.463 1.00 93.88 114 GLU A N 1
ATOM 885 C CA . GLU A 1 114 ? -0.176 5.012 7.409 1.00 93.88 114 GLU A CA 1
ATOM 886 C C . GLU A 1 114 ? 0.718 3.773 7.509 1.00 93.88 114 GLU A C 1
ATOM 888 O O . GLU A 1 114 ? 1.591 3.558 6.669 1.00 93.88 114 GLU A O 1
ATOM 893 N N . LYS A 1 115 ? 0.449 2.890 8.479 1.00 92.25 115 LYS A N 1
ATOM 894 C CA . LYS A 1 115 ? 1.182 1.622 8.616 1.00 92.25 115 LYS A CA 1
ATOM 895 C C . LYS A 1 115 ? 1.040 0.734 7.384 1.00 92.25 115 LYS A C 1
ATOM 897 O O . LYS A 1 115 ? 1.999 0.070 6.993 1.00 92.25 115 LYS A O 1
ATOM 902 N N . LEU A 1 116 ? -0.155 0.673 6.801 1.00 93.62 116 LEU A N 1
ATOM 903 C CA . LEU A 1 116 ? -0.397 -0.103 5.591 1.00 93.62 116 LEU A CA 1
ATOM 904 C C . LEU A 1 116 ? 0.424 0.454 4.422 1.00 93.62 116 LEU A C 1
ATOM 906 O O . LEU A 1 116 ? 1.123 -0.312 3.762 1.00 93.62 116 LEU A O 1
ATOM 910 N N . VAL A 1 117 ? 0.391 1.770 4.210 1.00 93.44 117 VAL A N 1
ATOM 911 C CA . VAL A 1 117 ? 1.165 2.451 3.163 1.00 93.44 117 VAL A CA 1
ATOM 912 C C . VAL A 1 117 ? 2.661 2.213 3.350 1.00 93.44 117 VAL A C 1
ATOM 914 O O . VAL A 1 117 ? 3.335 1.836 2.393 1.00 93.44 117 VAL A O 1
ATOM 917 N N . ASP A 1 118 ? 3.179 2.336 4.571 1.00 91.50 118 ASP A N 1
ATOM 918 C CA . ASP A 1 118 ? 4.592 2.077 4.859 1.00 91.50 118 ASP A CA 1
ATOM 919 C C . ASP A 1 118 ? 4.987 0.628 4.547 1.00 91.50 118 ASP A C 1
ATOM 921 O O . ASP A 1 118 ? 6.030 0.380 3.939 1.00 91.50 118 ASP A O 1
ATOM 925 N N . ASN A 1 119 ? 4.140 -0.345 4.892 1.00 90.81 119 ASN A N 1
ATOM 926 C CA . ASN A 1 119 ? 4.392 -1.751 4.580 1.00 90.81 119 ASN A CA 1
ATOM 927 C C . ASN A 1 119 ? 4.397 -2.021 3.068 1.00 90.81 119 ASN A C 1
ATOM 929 O O . ASN A 1 119 ? 5.275 -2.734 2.575 1.00 90.81 119 ASN A O 1
ATOM 933 N N . LEU A 1 120 ? 3.446 -1.447 2.325 1.00 92.06 120 LEU A N 1
ATOM 934 C CA . LEU A 1 120 ? 3.379 -1.579 0.866 1.00 92.06 120 LEU A CA 1
ATOM 935 C C . LEU A 1 120 ? 4.568 -0.883 0.185 1.00 92.06 120 LEU A C 1
ATOM 937 O O . LEU A 1 120 ? 5.164 -1.435 -0.741 1.00 92.06 120 LEU A O 1
ATOM 941 N N . CYS A 1 121 ? 4.971 0.282 0.694 1.00 91.31 121 CYS A N 1
ATOM 942 C CA . CYS A 1 121 ? 6.157 1.017 0.265 1.00 91.31 121 CYS A CA 1
ATOM 943 C C . CYS A 1 121 ? 7.431 0.176 0.447 1.00 91.31 121 CYS A C 1
ATOM 945 O O . CYS A 1 121 ? 8.176 -0.055 -0.506 1.00 91.31 121 CYS A O 1
ATOM 947 N N . LEU A 1 122 ? 7.649 -0.382 1.643 1.00 87.81 122 LEU A N 1
ATOM 948 C CA . LEU A 1 122 ? 8.811 -1.228 1.939 1.00 87.81 122 LEU A CA 1
ATOM 949 C C . LEU A 1 122 ? 8.841 -2.530 1.124 1.00 87.81 122 LEU A C 1
ATOM 951 O O . LEU A 1 122 ? 9.925 -3.047 0.826 1.00 87.81 122 LEU A O 1
ATOM 955 N N . ALA A 1 123 ? 7.668 -3.053 0.759 1.00 87.94 123 ALA A N 1
ATOM 956 C CA . ALA A 1 123 ? 7.526 -4.213 -0.117 1.00 87.94 123 ALA A CA 1
ATOM 957 C C . ALA A 1 123 ? 7.791 -3.892 -1.602 1.00 87.94 123 ALA A C 1
ATOM 959 O O . ALA A 1 123 ? 7.915 -4.823 -2.400 1.00 87.94 123 ALA A O 1
ATOM 960 N N . GLY A 1 124 ? 7.920 -2.612 -1.969 1.00 90.31 124 GLY A N 1
ATOM 961 C CA . GLY A 1 124 ? 8.094 -2.166 -3.353 1.00 90.31 124 GLY A CA 1
ATOM 962 C C . GLY A 1 124 ? 6.807 -2.229 -4.176 1.00 90.31 124 GLY A C 1
ATOM 963 O O . GLY A 1 124 ? 6.873 -2.386 -5.389 1.00 90.31 124 GLY A O 1
ATOM 964 N N . MET A 1 125 ? 5.644 -2.166 -3.520 1.00 93.69 125 MET A N 1
ATOM 965 C CA . MET A 1 125 ? 4.325 -2.256 -4.161 1.00 93.69 125 MET A CA 1
ATOM 966 C C . MET A 1 125 ? 3.717 -0.895 -4.512 1.00 93.69 125 MET A C 1
ATOM 968 O O . MET A 1 125 ? 2.661 -0.854 -5.140 1.00 93.69 125 MET A O 1
ATOM 972 N N . LEU A 1 126 ? 4.357 0.200 -4.101 1.00 93.44 126 LEU A N 1
ATOM 973 C CA . LEU A 1 126 ? 3.918 1.564 -4.381 1.00 93.44 126 LEU A CA 1
ATOM 974 C C . LEU A 1 126 ? 4.935 2.299 -5.253 1.00 93.44 126 LEU A C 1
ATOM 976 O O . LEU A 1 126 ? 6.140 2.063 -5.148 1.00 93.44 126 LEU A O 1
ATOM 980 N N . GLU A 1 127 ? 4.445 3.239 -6.050 1.00 91.25 127 GLU A N 1
ATOM 981 C CA . GLU A 1 127 ? 5.246 4.220 -6.781 1.00 91.25 127 GLU A CA 1
ATOM 982 C C . GLU A 1 127 ? 4.634 5.626 -6.677 1.00 91.25 127 GLU A C 1
ATOM 984 O O . GLU A 1 127 ? 3.469 5.782 -6.307 1.00 91.25 127 GLU A O 1
ATOM 989 N N . GLY A 1 128 ? 5.451 6.648 -6.941 1.00 87.19 128 GLY A N 1
ATOM 990 C CA . GLY A 1 128 ? 5.098 8.065 -6.811 1.00 87.19 128 GLY A CA 1
ATOM 991 C C . GLY A 1 128 ? 6.104 8.857 -5.969 1.00 87.19 128 GLY A C 1
ATOM 992 O O . GLY A 1 128 ? 6.928 8.284 -5.251 1.00 87.19 128 GLY A O 1
ATOM 993 N N . ASP A 1 129 ? 6.026 10.185 -6.036 1.00 82.00 129 ASP A N 1
ATOM 994 C CA . ASP A 1 129 ? 6.974 11.104 -5.382 1.00 82.00 129 ASP A CA 1
ATOM 995 C C . ASP A 1 129 ? 7.031 10.930 -3.857 1.00 82.00 129 ASP A C 1
ATOM 997 O O . ASP A 1 129 ? 8.078 11.090 -3.221 1.00 82.00 129 ASP A O 1
ATOM 1001 N N . GLU A 1 130 ? 5.896 10.592 -3.247 1.00 83.69 130 GLU A N 1
ATOM 1002 C CA . GLU A 1 130 ? 5.794 10.420 -1.799 1.00 83.69 130 GLU A CA 1
ATOM 1003 C C . GLU A 1 130 ? 6.498 9.140 -1.313 1.00 83.69 130 GLU A C 1
ATOM 1005 O O . GLU A 1 130 ? 7.047 9.105 -0.208 1.00 83.69 130 GLU A O 1
ATOM 1010 N N . VAL A 1 131 ? 6.582 8.113 -2.166 1.00 84.44 131 VAL A N 1
ATOM 1011 C CA . VAL A 1 131 ? 7.292 6.858 -1.870 1.00 84.44 131 VAL A CA 1
ATOM 1012 C C . VAL A 1 131 ? 8.781 7.126 -1.664 1.00 84.44 131 VAL A C 1
ATOM 1014 O O . VAL A 1 131 ? 9.365 6.669 -0.678 1.00 84.44 131 VAL A O 1
ATOM 1017 N N . GLU A 1 132 ? 9.401 7.926 -2.537 1.00 76.81 132 GLU A N 1
ATOM 1018 C CA . GLU A 1 132 ? 10.816 8.281 -2.395 1.00 76.81 132 GLU A CA 1
ATOM 1019 C C . GLU A 1 132 ? 11.100 9.028 -1.091 1.00 76.81 132 GLU A C 1
ATOM 1021 O O . GLU A 1 132 ? 12.088 8.733 -0.411 1.00 76.81 132 GLU A O 1
ATOM 1026 N N . LYS A 1 133 ? 10.244 9.987 -0.721 1.00 81.06 133 LYS A N 1
ATOM 1027 C CA . LYS A 1 133 ? 10.404 10.754 0.522 1.00 81.06 133 LYS A CA 1
ATOM 1028 C C . LYS A 1 133 ? 10.346 9.843 1.746 1.00 81.06 133 LYS A C 1
ATOM 1030 O O . LYS A 1 133 ? 11.211 9.942 2.621 1.00 81.06 133 LYS A O 1
ATOM 1035 N N . ARG A 1 134 ? 9.385 8.915 1.776 1.00 79.31 134 ARG A N 1
ATOM 1036 C CA . ARG A 1 134 ? 9.227 7.935 2.863 1.00 79.31 134 ARG A CA 1
ATOM 1037 C C . ARG A 1 134 ? 10.427 7.000 2.972 1.00 79.31 134 ARG A C 1
ATOM 1039 O O . ARG A 1 134 ? 10.954 6.793 4.066 1.00 79.31 134 ARG A O 1
ATOM 1046 N N . LEU A 1 135 ? 10.926 6.491 1.846 1.00 75.75 135 LEU A N 1
ATOM 1047 C CA . LEU A 1 135 ? 12.102 5.617 1.829 1.00 75.75 135 LEU A CA 1
ATOM 1048 C C . LEU A 1 135 ? 13.372 6.344 2.288 1.00 75.75 135 LEU A C 1
ATOM 1050 O O . LEU A 1 135 ? 14.140 5.786 3.076 1.00 75.75 135 LEU A O 1
ATOM 1054 N N . ARG A 1 136 ? 13.578 7.603 1.876 1.00 69.69 136 ARG A N 1
ATOM 1055 C CA . ARG A 1 136 ? 14.705 8.426 2.355 1.00 69.69 136 ARG A CA 1
ATOM 1056 C C . ARG A 1 136 ? 14.667 8.609 3.874 1.00 69.69 136 ARG A C 1
ATOM 1058 O O . ARG A 1 136 ? 15.711 8.507 4.509 1.00 69.69 136 ARG A O 1
ATOM 1065 N N . GLY A 1 137 ? 13.483 8.797 4.461 1.00 61.47 137 GLY A N 1
ATOM 1066 C CA . GLY A 1 137 ? 13.306 8.867 5.918 1.00 61.47 137 GLY A CA 1
ATOM 1067 C C . GLY A 1 137 ? 13.527 7.532 6.648 1.00 61.47 137 GLY A C 1
ATOM 1068 O O . GLY A 1 137 ? 13.971 7.518 7.795 1.00 61.47 137 GLY A O 1
ATOM 1069 N N . ALA A 1 138 ? 13.257 6.402 5.989 1.00 56.22 138 ALA A N 1
ATOM 1070 C CA . ALA A 1 138 ? 13.379 5.065 6.574 1.00 56.22 138 ALA A CA 1
ATOM 1071 C C . ALA A 1 138 ? 14.795 4.458 6.485 1.00 56.22 138 ALA A C 1
ATOM 1073 O O . ALA A 1 138 ? 15.104 3.508 7.217 1.00 56.22 138 ALA A O 1
ATOM 1074 N N . THR A 1 139 ? 15.660 4.980 5.609 1.00 53.91 139 THR A N 1
ATOM 1075 C CA . THR A 1 139 ? 16.997 4.421 5.359 1.00 53.91 139 THR A CA 1
ATOM 1076 C C . THR A 1 139 ? 17.956 4.779 6.499 1.00 53.91 139 THR A C 1
ATOM 1078 O O . THR A 1 139 ? 18.364 5.926 6.650 1.00 53.91 139 THR A O 1
ATOM 1081 N N . THR A 1 140 ? 18.353 3.794 7.309 1.00 53.34 140 THR A N 1
ATOM 1082 C CA . THR A 1 140 ? 19.465 3.961 8.256 1.00 53.34 140 THR A CA 1
ATOM 1083 C C . THR A 1 140 ? 20.775 3.704 7.513 1.00 53.34 140 THR A C 1
ATOM 1085 O O . THR A 1 140 ? 21.054 2.564 7.139 1.00 53.34 140 THR A O 1
ATOM 1088 N N . THR A 1 141 ? 21.597 4.731 7.303 1.00 46.41 141 THR A N 1
ATOM 1089 C CA . THR A 1 141 ? 22.959 4.543 6.784 1.00 46.41 141 THR A CA 1
ATOM 1090 C C . THR A 1 141 ? 23.795 3.812 7.835 1.00 46.41 141 THR A C 1
ATOM 1092 O O . THR A 1 141 ? 24.140 4.380 8.868 1.00 46.41 141 THR A O 1
ATOM 1095 N N . LEU A 1 142 ? 24.118 2.542 7.589 1.00 43.94 142 LEU A N 1
ATOM 1096 C CA . LEU A 1 142 ? 25.104 1.802 8.375 1.00 43.94 142 LEU A CA 1
ATOM 1097 C C . LEU A 1 142 ? 26.487 2.069 7.779 1.00 43.94 142 LEU A C 1
ATOM 1099 O O . LEU A 1 142 ? 26.920 1.384 6.855 1.00 43.94 142 LEU A O 1
ATOM 1103 N N . SER A 1 143 ? 27.182 3.086 8.284 1.00 43.94 143 SER A N 1
ATOM 1104 C CA . SER A 1 143 ? 28.600 3.276 7.982 1.00 43.94 143 SER A CA 1
ATOM 1105 C C . SER A 1 143 ? 29.434 2.364 8.883 1.00 43.94 143 SER A C 1
ATOM 1107 O O . SER A 1 143 ? 29.482 2.559 10.096 1.00 43.94 143 SER A O 1
ATOM 1109 N N . GLY A 1 144 ? 30.094 1.366 8.298 1.00 45.66 144 GLY A N 1
ATOM 1110 C CA . GLY A 1 144 ? 31.092 0.542 8.978 1.00 45.66 144 GLY A CA 1
ATOM 1111 C C . GLY A 1 144 ? 32.410 0.584 8.217 1.00 45.66 144 GLY A C 1
ATOM 1112 O O . GLY A 1 144 ? 32.430 0.382 7.004 1.00 45.66 144 GLY A O 1
ATOM 1113 N N . VAL A 1 145 ? 33.519 0.838 8.913 1.00 50.22 145 VAL A N 1
ATOM 1114 C CA . VAL A 1 145 ? 34.858 0.689 8.327 1.00 50.22 145 VAL A CA 1
ATOM 1115 C C . VAL A 1 145 ? 35.265 -0.774 8.476 1.00 50.22 145 VAL A C 1
ATOM 1117 O O . VAL A 1 145 ? 35.372 -1.283 9.594 1.00 50.22 145 VAL A O 1
ATOM 1120 N N . THR A 1 146 ? 35.475 -1.451 7.347 1.00 50.59 146 THR A N 1
ATOM 1121 C CA . THR A 1 146 ? 36.032 -2.810 7.308 1.00 50.59 146 THR A CA 1
ATOM 1122 C C . THR A 1 146 ? 37.498 -2.721 6.912 1.00 50.59 146 THR A C 1
ATOM 1124 O O . THR A 1 146 ? 37.819 -2.228 5.832 1.00 50.59 146 THR A O 1
ATOM 1127 N N . VAL A 1 147 ? 38.392 -3.194 7.780 1.00 61.09 147 VAL A N 1
ATOM 1128 C CA . VAL A 1 147 ? 39.821 -3.315 7.470 1.00 61.09 147 VAL A CA 1
ATOM 1129 C C . VAL A 1 147 ? 40.056 -4.684 6.832 1.00 61.09 147 VAL A C 1
ATOM 1131 O O . VAL A 1 147 ? 39.684 -5.713 7.402 1.00 61.09 147 VAL A O 1
ATOM 1134 N N . MET A 1 148 ? 40.649 -4.685 5.638 1.00 60.84 148 MET A N 1
ATOM 1135 C CA . MET A 1 148 ? 40.927 -5.881 4.837 1.00 60.84 148 MET A CA 1
ATOM 1136 C C . MET A 1 148 ? 42.430 -6.174 4.845 1.00 60.84 148 MET A C 1
ATOM 1138 O O . MET A 1 148 ? 43.227 -5.281 4.573 1.00 60.84 148 MET A O 1
ATOM 1142 N N . GLU A 1 149 ? 42.816 -7.426 5.082 1.00 44.75 149 GLU A N 1
ATOM 1143 C CA . GLU A 1 149 ? 44.198 -7.901 4.967 1.00 44.75 149 GLU A CA 1
ATOM 1144 C C . GLU A 1 149 ? 44.205 -9.213 4.171 1.00 44.75 149 GLU A C 1
ATOM 1146 O O . GLU A 1 149 ? 43.460 -10.145 4.474 1.00 44.75 149 GLU A O 1
ATOM 1151 N N . ASN A 1 150 ? 44.992 -9.276 3.091 1.00 65.19 150 ASN A N 1
ATOM 1152 C CA . ASN A 1 150 ? 45.059 -10.429 2.176 1.00 65.19 150 ASN A CA 1
ATOM 1153 C C . ASN A 1 150 ? 43.687 -10.906 1.650 1.00 65.19 150 ASN A C 1
ATOM 1155 O O . ASN A 1 150 ? 43.421 -12.104 1.549 1.00 65.19 150 ASN A O 1
ATOM 1159 N N . GLY A 1 151 ? 42.789 -9.962 1.345 1.00 70.94 151 GLY A N 1
ATOM 1160 C CA . GLY A 1 151 ? 41.437 -10.261 0.858 1.00 70.94 151 GLY A CA 1
ATOM 1161 C C . GLY A 1 151 ? 40.489 -10.825 1.922 1.00 70.94 151 GLY A C 1
ATOM 1162 O O . GLY A 1 151 ? 39.390 -11.255 1.580 1.00 70.94 151 GLY A O 1
ATOM 1163 N N . ARG A 1 152 ? 40.888 -10.825 3.202 1.00 49.97 152 ARG A N 1
ATOM 1164 C CA . ARG A 1 152 ? 40.060 -11.265 4.328 1.00 49.97 152 ARG A CA 1
ATOM 1165 C C . ARG A 1 152 ? 39.745 -10.086 5.256 1.00 49.97 152 ARG A C 1
ATOM 1167 O O . ARG A 1 152 ? 40.638 -9.286 5.537 1.00 49.97 152 ARG A O 1
ATOM 1174 N N . PRO A 1 153 ? 38.503 -9.965 5.750 1.00 62.94 153 PRO A N 1
ATOM 1175 C CA . PRO A 1 153 ? 38.169 -8.959 6.749 1.00 62.94 153 PRO A CA 1
ATOM 1176 C C . PRO A 1 153 ? 38.858 -9.319 8.072 1.00 62.94 153 PRO A C 1
ATOM 1178 O O . PRO A 1 153 ? 38.614 -10.388 8.628 1.00 62.94 153 PRO A O 1
ATOM 1181 N N . VAL A 1 154 ? 39.735 -8.440 8.561 1.00 61.81 154 VAL A N 1
ATOM 1182 C CA . VAL A 1 154 ? 40.490 -8.635 9.818 1.00 61.81 154 VAL A CA 1
ATOM 1183 C C . VAL A 1 154 ? 39.906 -7.842 10.985 1.00 61.81 154 VAL A C 1
ATOM 1185 O O . VAL A 1 154 ? 40.131 -8.195 12.140 1.00 61.81 154 VAL A O 1
ATOM 1188 N N . SER A 1 155 ? 39.117 -6.798 10.719 1.00 49.56 155 SER A N 1
ATOM 1189 C CA . SER A 1 155 ? 38.396 -6.058 11.757 1.00 49.56 155 SER A CA 1
ATOM 1190 C C . SER A 1 155 ? 37.234 -5.262 11.168 1.00 49.56 155 SER A C 1
ATOM 1192 O O . SER A 1 155 ? 37.378 -4.613 10.131 1.00 49.56 155 SER A O 1
ATOM 1194 N N . SER A 1 156 ? 36.092 -5.275 11.855 1.00 45.22 156 SER A N 1
ATOM 1195 C CA . SER A 1 156 ? 34.948 -4.410 11.568 1.00 45.22 156 SER A CA 1
ATOM 1196 C C . SER A 1 156 ? 34.533 -3.691 12.849 1.00 45.22 156 SER A C 1
ATOM 1198 O O . SER A 1 156 ? 34.076 -4.333 13.798 1.00 45.22 156 SER A O 1
ATOM 1200 N N . LYS A 1 157 ? 34.664 -2.361 12.886 1.00 42.78 157 LYS A N 1
ATOM 1201 C CA . LYS A 1 157 ? 33.984 -1.533 13.890 1.00 42.78 157 LYS A CA 1
ATOM 1202 C C . LYS A 1 157 ? 32.660 -1.073 13.292 1.00 42.78 157 LYS A C 1
ATOM 1204 O O . LYS A 1 157 ? 32.645 -0.292 12.344 1.00 42.78 157 LYS A O 1
ATOM 1209 N N . VAL A 1 158 ? 31.561 -1.584 13.837 1.00 45.97 158 VAL A N 1
ATOM 1210 C CA . VAL A 1 158 ? 30.212 -1.114 13.513 1.00 45.97 158 VAL A CA 1
ATOM 1211 C C . VAL A 1 158 ? 29.809 -0.128 14.602 1.00 45.97 158 VAL A C 1
ATOM 1213 O O . VAL A 1 158 ? 29.547 -0.533 15.733 1.00 45.97 158 VAL A O 1
ATOM 1216 N N . GLU A 1 159 ? 29.776 1.164 14.285 1.00 42.44 159 GLU A N 1
ATOM 1217 C CA . GLU A 1 159 ? 29.088 2.137 15.133 1.00 42.44 159 GLU A CA 1
ATOM 1218 C C . GLU A 1 159 ? 27.599 2.086 14.791 1.00 42.44 159 GLU A C 1
ATOM 1220 O O . GLU A 1 159 ? 27.144 2.584 13.763 1.00 42.44 159 GLU A O 1
ATOM 1225 N N . SER A 1 160 ? 26.816 1.421 15.637 1.00 40.59 160 SER A N 1
ATOM 1226 C CA . SER A 1 160 ? 25.362 1.444 15.521 1.00 40.59 160 SER A CA 1
ATOM 1227 C C . SER A 1 160 ? 24.844 2.826 15.931 1.00 40.59 160 SER A C 1
ATOM 1229 O O . SER A 1 160 ? 24.804 3.145 17.122 1.00 40.59 160 SER A O 1
ATOM 1231 N N . VAL A 1 161 ? 24.420 3.642 14.965 1.00 40.06 161 VAL A N 1
ATOM 1232 C CA . VAL A 1 161 ? 23.690 4.886 15.244 1.00 40.06 161 VAL A CA 1
ATOM 1233 C C . VAL A 1 161 ? 22.302 4.514 15.776 1.00 40.06 161 VAL A C 1
ATOM 1235 O O . VAL A 1 161 ? 21.496 3.894 15.081 1.00 40.06 161 VAL A O 1
ATOM 1238 N N . ARG A 1 162 ? 22.029 4.845 17.046 1.00 39.16 162 ARG A N 1
ATOM 1239 C CA . ARG A 1 162 ? 20.715 4.646 17.679 1.00 39.16 162 ARG A CA 1
ATOM 1240 C C . ARG A 1 162 ? 19.657 5.466 16.934 1.00 39.16 162 ARG A C 1
ATOM 1242 O O . ARG A 1 162 ? 19.783 6.682 16.838 1.00 39.16 162 ARG A O 1
ATOM 1249 N N . ARG A 1 163 ? 18.578 4.816 16.483 1.00 36.25 163 ARG A N 1
ATOM 1250 C CA . ARG A 1 163 ? 17.324 5.501 16.129 1.00 36.25 163 ARG A CA 1
ATOM 1251 C C . ARG A 1 163 ? 16.728 6.116 17.397 1.00 36.25 163 ARG A C 1
ATOM 1253 O O . ARG A 1 163 ? 16.341 5.383 18.302 1.00 36.25 163 ARG A O 1
ATOM 1260 N N . SER A 1 164 ? 16.591 7.435 17.436 1.00 37.69 164 SER A N 1
ATOM 1261 C CA . SER A 1 164 ? 15.598 8.115 18.268 1.00 37.69 164 SER A CA 1
ATOM 1262 C C . SER A 1 164 ? 14.308 8.247 17.456 1.00 37.69 164 SER A C 1
ATOM 1264 O O . SER A 1 164 ? 14.088 9.229 16.754 1.00 37.69 164 SER A O 1
ATOM 1266 N N . LEU A 1 165 ? 13.449 7.227 17.523 1.00 35.47 165 LEU A N 1
ATOM 1267 C CA . LEU A 1 165 ? 12.041 7.395 17.169 1.00 35.47 165 LEU A CA 1
ATOM 1268 C C . LEU A 1 165 ? 11.390 8.149 18.332 1.00 35.47 165 LEU A C 1
ATOM 1270 O O . LEU A 1 165 ? 11.099 7.556 19.367 1.00 35.47 165 LEU A O 1
ATOM 1274 N N . ASN A 1 166 ? 11.205 9.459 18.180 1.00 37.25 166 ASN A N 1
ATOM 1275 C CA . ASN A 1 166 ? 10.305 10.212 19.047 1.00 37.25 166 ASN A CA 1
ATOM 1276 C C . ASN A 1 166 ? 8.872 9.754 18.746 1.00 37.25 166 ASN A C 1
ATOM 1278 O O . ASN A 1 166 ? 8.194 10.342 17.906 1.00 37.25 166 ASN A O 1
ATOM 1282 N N . LEU A 1 167 ? 8.414 8.700 19.425 1.00 34.31 167 LEU A N 1
ATOM 1283 C CA . LEU A 1 167 ? 6.992 8.560 19.705 1.00 34.31 167 LEU A CA 1
ATOM 1284 C C . LEU A 1 167 ? 6.671 9.607 20.774 1.00 34.31 167 LEU A C 1
ATOM 1286 O O . LEU A 1 167 ? 7.101 9.474 21.916 1.00 34.31 167 LEU A O 1
ATOM 1290 N N . LYS A 1 168 ? 5.995 10.687 20.380 1.00 37.91 168 LYS A N 1
ATOM 1291 C CA . LYS A 1 168 ? 5.253 11.501 21.342 1.00 37.91 168 LYS A CA 1
ATOM 1292 C C . LYS A 1 168 ? 3.964 10.745 21.654 1.00 37.91 168 LYS A C 1
ATOM 1294 O O . LYS A 1 168 ? 3.217 10.440 20.723 1.00 37.91 168 LYS A O 1
ATOM 1299 N N . ASP A 1 169 ? 3.811 10.405 22.930 1.00 34.81 169 ASP A N 1
ATOM 1300 C CA . ASP A 1 169 ? 2.571 9.933 23.555 1.00 34.81 169 ASP A CA 1
ATOM 1301 C C . ASP A 1 169 ? 1.399 10.897 23.314 1.00 34.81 169 ASP A C 1
ATOM 1303 O O . ASP A 1 169 ? 1.645 12.129 23.242 1.00 34.81 169 ASP A O 1
#

Foldseek 3Di:
DDDDDDDDDDDDDDDDDDDPPPPPDDPQDDPDDAADPQKKAFDPQWDWDADPNWIKTDGDDPVNVQFQDIDTDDPLLVVLVVVRNVTIDHLVRSLVVSVVVDVDDSVVSSVVSVVSVLVCLVRRRMDHPVSVVSVVVVDDDFDWDFDDDPNDGPDIDTDDDDDPPPPDD

Sequence (169 aa):
MEKRAPYIPVEAWVVGKQEEKVALHHDVNQEHGPAEPGHMRLIDGLKMREVAGQTLLTPVGDAVSRVRQSAVLNREAAALVRMMMDGEFTVDAIVEKGLHTFRGEEPVLRRDVEKLVDNLCLAGMLEGDEVEKRLRGATTTLSGVTVMENGRPVSSKVESVRRSLNLKD